Protein AF-A0A2M7X9W6-F1 (afdb_monomer)

InterPro domains:
  IPR000305 GIY-YIG endonuclease [PF01541] (2-58)
  IPR000305 GIY-YIG endonuclease [PS50164] (1-68)
  IPR035901 GIY-YIG endonuclease superfamily [G3DSA:3.40.1440.10] (1-74)
  IPR035901 GIY-YIG endonuclease superfamily [SSF82771] (2-54)

Secondary structure (DSSP, 8-state):
-------S-HHHHHHHHHTT-STTTGGGPSP--------SSHHHHHHHHHHHHSHHHHHHHHHHT--EE-GGGGSSS-PPTTPEE-

Organism: NCBI:txid1975056

pLDDT: mean 85.93, std 14.06, range [50.69, 98.12]

Radius of gyration: 14.18 Å; Cα contacts (8 Å, |Δi|>4): 67; chain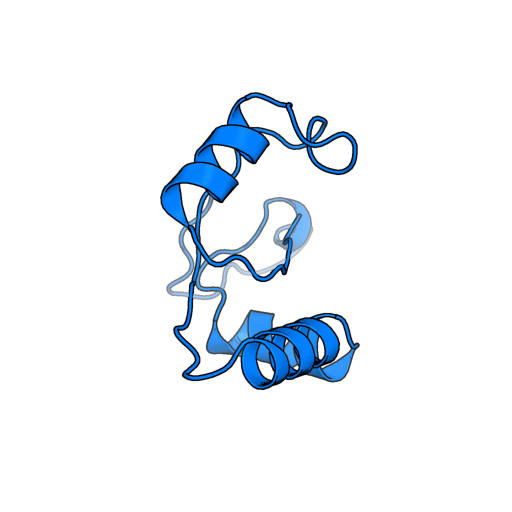s: 1; bounding box: 36×32×28 Å

Structure (mmCIF, N/CA/C/O backbone):
data_AF-A0A2M7X9W6-F1
#
_entry.id   AF-A0A2M7X9W6-F1
#
loop_
_atom_site.group_PDB
_atom_site.id
_atom_site.type_symbol
_atom_site.label_atom_id
_atom_site.label_alt_id
_atom_site.label_comp_id
_atom_site.label_asym_id
_atom_site.label_entity_id
_atom_site.label_seq_id
_atom_site.pdbx_PDB_ins_code
_atom_site.Cartn_x
_atom_site.Cartn_y
_atom_site.Cartn_z
_atom_site.occupancy
_atom_site.B_iso_or_equiv
_atom_site.auth_seq_id
_atom_site.auth_comp_id
_atom_site.auth_asym_id
_atom_site.auth_atom_id
_atom_site.pdbx_PDB_model_num
ATOM 1 N N . MET A 1 1 ? 7.955 -1.126 -10.829 1.00 83.25 1 MET A N 1
ATOM 2 C CA . MET A 1 1 ? 8.093 -0.521 -9.483 1.00 83.25 1 MET A CA 1
ATOM 3 C C . MET A 1 1 ? 7.138 -1.255 -8.556 1.00 83.25 1 MET A C 1
ATOM 5 O O . MET A 1 1 ? 6.100 -1.673 -9.049 1.00 83.25 1 MET A O 1
ATOM 9 N N . PHE A 1 2 ? 7.465 -1.428 -7.273 1.00 90.06 2 PHE A N 1
ATOM 10 C CA . PHE A 1 2 ? 6.496 -1.915 -6.282 1.00 90.06 2 PHE A CA 1
ATOM 11 C C . PHE A 1 2 ? 5.865 -0.728 -5.549 1.00 90.06 2 PHE A C 1
ATOM 13 O O . PHE A 1 2 ? 6.565 0.228 -5.217 1.00 90.06 2 PHE A O 1
ATOM 20 N N . TYR A 1 3 ? 4.551 -0.785 -5.341 1.00 91.69 3 TYR A N 1
ATOM 21 C CA . TYR A 1 3 ? 3.765 0.218 -4.625 1.00 91.69 3 TYR A CA 1
ATOM 22 C C . TYR A 1 3 ? 3.085 -0.453 -3.429 1.00 91.69 3 TYR A C 1
ATOM 24 O O . TYR A 1 3 ? 2.528 -1.539 -3.575 1.00 91.69 3 TYR A O 1
ATOM 32 N N . PHE A 1 4 ? 3.133 0.202 -2.270 1.00 94.38 4 PHE A N 1
ATOM 33 C CA . PHE A 1 4 ? 2.485 -0.246 -1.038 1.00 94.38 4 PHE A CA 1
ATOM 34 C C . PHE A 1 4 ? 1.475 0.814 -0.607 1.00 94.38 4 PHE A C 1
ATOM 36 O O . PHE A 1 4 ? 1.809 2.002 -0.570 1.00 94.38 4 PHE A O 1
ATOM 43 N N . GLY A 1 5 ? 0.254 0.381 -0.305 1.00 94.75 5 GLY A N 1
ATOM 44 C CA . GLY A 1 5 ? -0.846 1.252 0.083 1.00 94.75 5 GLY A CA 1
ATOM 45 C C . GLY A 1 5 ? -1.973 0.476 0.757 1.00 94.75 5 GLY A C 1
ATOM 46 O O . GLY A 1 5 ? -2.145 -0.712 0.493 1.00 94.75 5 GLY A O 1
ATOM 47 N N . SER A 1 6 ? -2.752 1.168 1.578 1.00 96.19 6 SER A N 1
ATOM 48 C CA . SER A 1 6 ? -3.974 0.671 2.211 1.00 96.19 6 SER A CA 1
ATOM 49 C C . SER A 1 6 ? -5.231 1.197 1.502 1.00 96.19 6 SER A C 1
ATOM 51 O O . SER A 1 6 ? -5.203 2.191 0.765 1.00 96.19 6 SER A O 1
ATOM 53 N N . THR A 1 7 ? -6.341 0.471 1.653 1.00 96.31 7 THR A N 1
ATOM 54 C CA . THR A 1 7 ? -7.671 0.846 1.151 1.00 96.31 7 THR A CA 1
ATOM 55 C C . THR A 1 7 ? -8.742 -0.017 1.818 1.00 96.31 7 THR A C 1
ATOM 57 O O . THR A 1 7 ? -8.482 -1.170 2.148 1.00 96.31 7 THR A O 1
ATOM 60 N N . ASN A 1 8 ? -9.959 0.511 1.950 1.00 96.06 8 ASN A N 1
ATOM 61 C CA . ASN A 1 8 ? -11.145 -0.260 2.326 1.00 96.06 8 ASN A CA 1
ATOM 62 C C . ASN A 1 8 ? -11.792 -0.994 1.131 1.00 96.06 8 ASN A C 1
ATOM 64 O O . ASN A 1 8 ? -12.646 -1.852 1.331 1.00 96.06 8 ASN A O 1
ATOM 68 N N . ASN A 1 9 ? -11.399 -0.683 -0.112 1.00 96.00 9 ASN A N 1
ATOM 69 C CA . ASN A 1 9 ? -11.934 -1.315 -1.317 1.00 96.00 9 ASN A CA 1
ATOM 70 C C . ASN A 1 9 ? -10.826 -1.616 -2.339 1.00 96.00 9 ASN A C 1
ATOM 72 O O . ASN A 1 9 ? -10.489 -0.809 -3.211 1.00 96.00 9 ASN A O 1
ATOM 76 N N . LEU A 1 10 ? -10.288 -2.835 -2.253 1.00 95.06 10 LEU A N 1
ATOM 77 C CA . LEU A 1 10 ? -9.186 -3.313 -3.091 1.00 95.06 10 LEU A CA 1
ATOM 78 C C . LEU A 1 10 ? -9.509 -3.279 -4.594 1.00 95.06 10 LEU A C 1
ATOM 80 O O . LEU A 1 10 ? -8.675 -2.855 -5.397 1.00 95.06 10 LEU A O 1
ATOM 84 N N . LYS A 1 11 ? -10.726 -3.691 -4.978 1.00 95.00 11 LYS A N 1
ATOM 85 C CA . LYS A 1 11 ? -11.157 -3.736 -6.385 1.00 95.00 11 LYS A CA 1
ATOM 86 C C . LYS A 1 11 ? -11.221 -2.331 -6.980 1.00 95.00 11 LYS A C 1
ATOM 88 O O . LYS A 1 11 ? -10.657 -2.083 -8.046 1.00 95.00 11 LYS 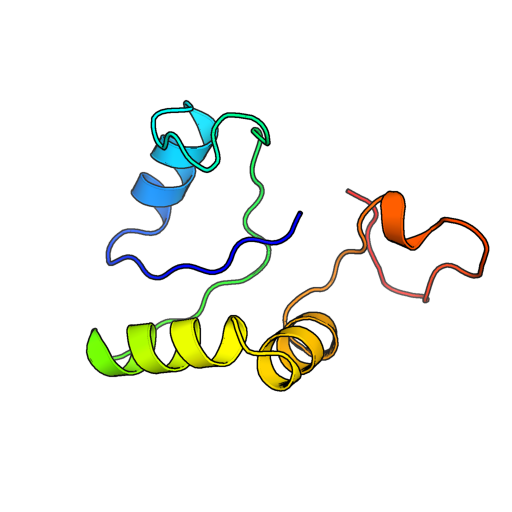A O 1
ATOM 93 N N . GLN A 1 12 ? -11.856 -1.403 -6.266 1.00 95.44 12 GLN A N 1
ATOM 94 C CA . GLN A 1 12 ? -11.972 -0.014 -6.701 1.00 95.44 12 GLN A CA 1
ATOM 95 C C . GLN A 1 12 ? -10.599 0.659 -6.784 1.00 95.44 12 GLN A C 1
ATOM 97 O O . GLN A 1 12 ? -10.303 1.331 -7.769 1.00 95.44 12 GLN A O 1
ATOM 102 N N . ARG A 1 13 ? -9.726 0.437 -5.795 1.00 94.44 13 ARG A N 1
ATOM 103 C CA . ARG A 1 13 ? -8.359 0.972 -5.784 1.00 94.44 13 ARG A CA 1
ATOM 104 C C . ARG A 1 13 ? -7.576 0.533 -7.019 1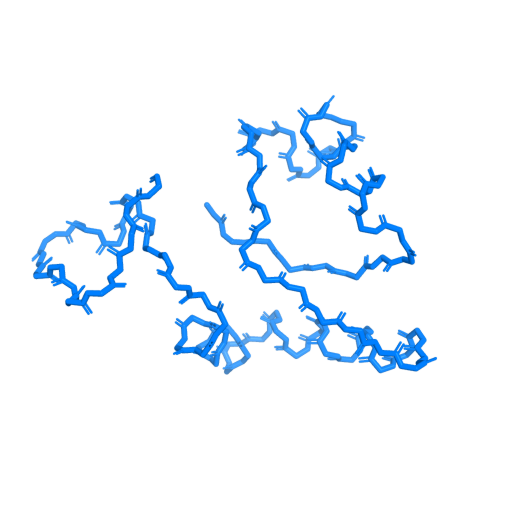.00 94.44 13 ARG A C 1
ATOM 106 O O . ARG A 1 13 ? -7.029 1.385 -7.719 1.00 94.44 13 ARG A O 1
ATOM 113 N N . LEU A 1 14 ? -7.566 -0.766 -7.323 1.00 94.19 14 LEU A N 1
ATOM 114 C CA . LEU A 1 14 ? -6.872 -1.301 -8.498 1.00 94.19 14 LEU A CA 1
ATOM 115 C C . LEU A 1 14 ? -7.440 -0.726 -9.805 1.00 94.19 14 LEU A C 1
ATOM 117 O O . LEU A 1 14 ? -6.674 -0.319 -10.679 1.00 94.19 14 LEU A O 1
ATOM 121 N N . PHE A 1 15 ? -8.768 -0.620 -9.910 1.00 94.25 15 PHE A N 1
ATOM 122 C CA . PHE A 1 15 ? -9.427 0.017 -11.049 1.00 94.25 15 PHE A CA 1
ATOM 123 C C . PHE A 1 15 ? -8.969 1.472 -11.229 1.00 94.25 15 PHE A C 1
ATOM 125 O O . PHE A 1 15 ? -8.566 1.856 -12.326 1.00 94.25 15 PHE A O 1
ATOM 132 N N . LEU A 1 16 ? -8.965 2.281 -10.166 1.00 91.81 16 LEU A N 1
ATOM 133 C CA . LEU A 1 16 ? -8.546 3.687 -10.229 1.00 91.81 16 LEU A CA 1
ATOM 134 C C . LEU A 1 16 ? -7.077 3.847 -10.648 1.00 91.81 16 LEU A C 1
ATOM 136 O O . LEU A 1 16 ? -6.770 4.723 -11.461 1.00 91.81 16 LEU A O 1
ATOM 140 N N . HIS A 1 17 ? -6.180 3.003 -10.127 1.00 90.75 17 HIS A N 1
ATOM 141 C CA . HIS A 1 17 ? -4.766 3.008 -10.510 1.00 90.75 17 HIS A CA 1
ATOM 142 C C . HIS A 1 17 ? -4.576 2.671 -11.993 1.00 90.75 17 HIS A C 1
ATOM 144 O O . HIS A 1 17 ? -3.849 3.377 -12.691 1.00 90.75 17 HIS A O 1
ATOM 150 N N . ASN A 1 18 ? -5.266 1.641 -12.489 1.00 91.94 18 ASN A N 1
ATOM 151 C CA . ASN A 1 18 ? -5.140 1.207 -13.882 1.00 91.94 18 ASN A CA 1
ATOM 152 C C . ASN A 1 18 ? -5.776 2.178 -14.878 1.00 91.94 18 ASN A C 1
ATOM 154 O O . ASN A 1 18 ? -5.261 2.338 -15.980 1.00 91.94 18 ASN A O 1
ATOM 158 N N . ASN A 1 19 ? -6.812 2.908 -14.460 1.00 91.12 19 ASN A N 1
ATOM 159 C CA . ASN A 1 19 ? -7.426 3.978 -15.250 1.00 91.12 19 ASN A CA 1
ATOM 160 C C . ASN A 1 19 ? -6.671 5.319 -15.162 1.00 91.12 19 ASN A C 1
ATOM 162 O O . ASN A 1 19 ? -7.188 6.346 -15.594 1.00 91.12 19 ASN A O 1
ATOM 166 N N . GLY A 1 20 ? -5.480 5.357 -14.550 1.00 86.44 20 GLY A N 1
ATOM 167 C CA . GLY A 1 20 ? -4.664 6.573 -14.471 1.00 86.44 20 GLY A CA 1
ATOM 168 C C . GLY A 1 20 ? -5.262 7.690 -13.606 1.00 86.44 20 GLY A C 1
ATOM 169 O O . GLY A 1 20 ? -4.756 8.812 -13.621 1.00 86.44 20 GLY A O 1
ATOM 170 N N . LYS A 1 21 ? -6.298 7.396 -12.808 1.00 85.62 21 LYS A N 1
ATOM 171 C CA . LYS A 1 21 ? -6.993 8.379 -11.957 1.00 85.62 21 LYS A CA 1
ATOM 172 C C . LYS A 1 21 ? -6.190 8.776 -10.713 1.00 85.62 21 LYS A C 1
ATOM 174 O O . LYS A 1 21 ? -6.588 9.672 -9.976 1.00 85.62 21 LYS A O 1
ATOM 179 N N . VAL A 1 22 ? -5.038 8.144 -10.485 1.00 83.62 22 VAL A N 1
ATOM 180 C CA . VAL A 1 22 ? -4.125 8.448 -9.377 1.00 83.62 22 VAL A CA 1
ATOM 181 C C . VAL A 1 22 ? -2.841 9.077 -9.923 1.00 83.62 22 VAL A C 1
ATOM 183 O O . VAL A 1 22 ? -1.986 8.386 -10.483 1.00 83.62 22 VAL A O 1
ATOM 186 N N . LYS A 1 23 ? -2.684 10.394 -9.716 1.00 80.75 23 LYS A N 1
ATOM 187 C CA . LYS A 1 23 ? -1.593 11.216 -10.283 1.00 80.75 23 LYS A CA 1
ATOM 188 C C . LYS A 1 23 ? -0.194 10.620 -10.079 1.00 80.75 23 LYS A C 1
ATOM 190 O O . LYS A 1 23 ? 0.592 10.622 -11.017 1.00 80.75 23 LYS A O 1
ATOM 195 N N . SER A 1 24 ? 0.097 10.084 -8.894 1.00 77.25 24 SER A N 1
ATOM 196 C CA . SER A 1 24 ? 1.420 9.550 -8.526 1.00 77.25 24 SER A CA 1
ATOM 197 C C . SER A 1 24 ? 1.761 8.191 -9.143 1.00 77.25 24 SER A C 1
ATOM 199 O O . SER A 1 24 ? 2.910 7.768 -9.096 1.00 77.25 24 SER A O 1
ATOM 201 N N . THR A 1 25 ? 0.781 7.485 -9.708 1.00 79.44 25 THR A N 1
ATOM 202 C CA . THR A 1 25 ? 0.959 6.107 -10.207 1.00 79.44 25 THR A CA 1
ATOM 203 C C . THR A 1 25 ? 0.561 5.939 -11.672 1.00 79.44 25 THR A C 1
ATOM 205 O O . THR A 1 25 ? 0.826 4.888 -12.258 1.00 79.44 25 THR A O 1
ATOM 208 N N . LYS A 1 26 ? -0.028 6.975 -12.289 1.00 79.62 26 LYS A N 1
ATOM 209 C CA . LYS A 1 26 ? -0.526 6.941 -13.673 1.00 79.62 26 LYS A CA 1
ATOM 210 C C . LYS A 1 26 ? 0.557 6.602 -14.704 1.00 79.62 26 LYS A C 1
ATOM 212 O O . LYS A 1 26 ? 0.275 5.886 -15.653 1.00 79.62 26 LYS A O 1
ATOM 217 N N . SER A 1 27 ? 1.795 7.058 -14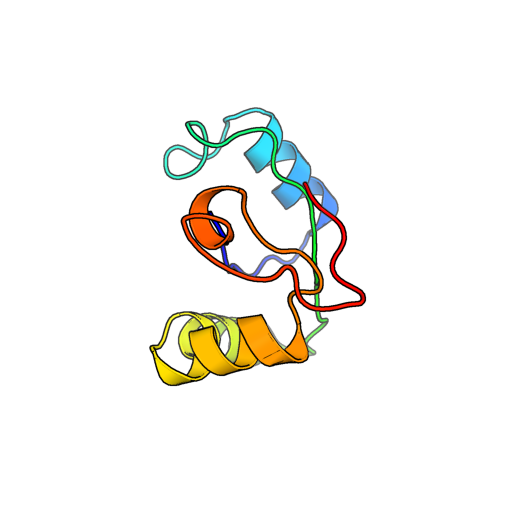.494 1.00 82.44 27 SER A N 1
ATOM 218 C CA . SER A 1 27 ? 2.940 6.844 -15.399 1.00 82.44 27 SER A CA 1
ATOM 219 C C . SER A 1 27 ? 3.443 5.399 -15.439 1.00 82.44 27 SER A C 1
ATOM 221 O O . SER A 1 27 ? 4.289 5.068 -16.263 1.00 82.44 27 SER A O 1
ATOM 223 N N . HIS A 1 28 ? 2.965 4.546 -14.532 1.00 81.06 28 HIS A N 1
ATOM 224 C CA . HIS A 1 28 ? 3.425 3.168 -14.380 1.00 81.06 28 HIS A CA 1
ATOM 225 C C . HIS A 1 28 ? 2.292 2.143 -14.543 1.00 81.06 28 HIS A C 1
ATOM 227 O O . HIS A 1 28 ? 2.476 0.978 -14.198 1.00 81.06 28 HIS A O 1
ATOM 233 N N . SER A 1 29 ? 1.133 2.572 -15.058 1.00 81.62 29 SER A N 1
ATOM 234 C CA . SER A 1 29 ? 0.041 1.678 -15.464 1.00 81.62 29 SER A CA 1
ATOM 235 C C . SER A 1 29 ? 0.473 0.816 -16.670 1.00 81.62 29 SER A C 1
ATOM 237 O O . SER A 1 29 ? 1.217 1.321 -17.515 1.00 81.62 29 SER A O 1
ATOM 239 N N . PRO A 1 30 ? 0.035 -0.455 -16.794 1.00 88.88 30 PRO A N 1
ATOM 240 C CA . PRO A 1 30 ? -0.897 -1.173 -15.920 1.00 88.88 30 PRO A CA 1
ATOM 241 C C . PRO A 1 30 ? -0.250 -1.755 -14.653 1.00 88.88 30 PRO A C 1
ATOM 243 O O . PRO A 1 30 ? 0.810 -2.380 -14.685 1.00 88.88 30 PRO A O 1
ATOM 246 N N . TRP A 1 31 ? -0.955 -1.617 -13.532 1.00 91.19 31 TRP A N 1
ATOM 247 C CA . TRP A 1 31 ? -0.646 -2.224 -12.241 1.00 91.19 31 TRP A CA 1
ATOM 248 C C . TRP A 1 31 ? -1.260 -3.620 -12.112 1.00 91.19 31 TRP A C 1
ATOM 250 O O . TRP A 1 31 ? -2.423 -3.856 -12.453 1.00 91.19 31 TRP A O 1
ATOM 260 N N . LYS A 1 32 ? -0.476 -4.542 -11.548 1.00 91.19 32 LYS A N 1
ATOM 261 C CA . LYS A 1 32 ? -0.899 -5.900 -11.188 1.00 91.19 32 LYS A CA 1
ATOM 262 C C . LYS A 1 32 ? -0.853 -6.057 -9.672 1.00 91.19 32 LYS A C 1
ATOM 264 O O . LYS A 1 32 ? 0.136 -5.679 -9.043 1.00 91.19 32 LYS A O 1
ATOM 269 N N . LEU A 1 33 ? -1.910 -6.622 -9.094 1.00 92.94 33 LEU A N 1
ATOM 270 C CA . LEU A 1 33 ? -1.945 -6.956 -7.673 1.00 92.94 33 LEU A CA 1
ATOM 271 C C . LEU A 1 33 ? -1.078 -8.197 -7.420 1.00 92.94 33 LEU A C 1
ATOM 273 O O . LEU A 1 33 ? -1.335 -9.248 -7.998 1.00 92.94 33 LEU A O 1
ATOM 277 N N . ILE A 1 34 ? -0.058 -8.064 -6.569 1.00 93.50 34 ILE A N 1
ATOM 278 C CA . ILE A 1 34 ? 0.864 -9.161 -6.223 1.00 93.50 34 ILE A CA 1
ATOM 279 C C . ILE A 1 34 ? 0.507 -9.796 -4.878 1.00 93.50 34 ILE A C 1
ATOM 281 O O . ILE A 1 34 ? 0.595 -11.011 -4.727 1.00 93.50 34 ILE A O 1
ATOM 285 N N . TRP A 1 35 ? 0.108 -8.978 -3.904 1.00 95.31 35 TRP A N 1
ATOM 286 C CA . TRP A 1 35 ? -0.250 -9.413 -2.559 1.00 95.31 35 TRP A CA 1
ATOM 287 C C . TRP A 1 35 ? -1.238 -8.425 -1.934 1.00 95.31 35 TRP A C 1
ATOM 289 O O . TRP A 1 35 ? -1.179 -7.229 -2.229 1.00 95.31 35 TRP A O 1
ATOM 299 N N . TYR A 1 36 ? -2.119 -8.919 -1.066 1.00 96.44 36 TYR A N 1
ATOM 300 C CA . TYR A 1 36 ? -2.940 -8.106 -0.172 1.00 96.44 36 TYR A CA 1
ATOM 301 C C . TYR A 1 36 ? -3.115 -8.822 1.172 1.00 96.44 36 TYR A C 1
ATOM 303 O O . TYR A 1 36 ? -3.024 -10.048 1.242 1.00 96.44 36 TYR A O 1
ATOM 311 N N . GLY A 1 37 ? -3.383 -8.047 2.221 1.00 95.31 37 GLY A N 1
ATOM 312 C CA . GLY A 1 37 ? -3.733 -8.538 3.550 1.00 95.31 37 GLY A CA 1
ATOM 313 C C . GLY A 1 37 ? -4.951 -7.791 4.080 1.00 95.31 37 GLY A C 1
ATOM 314 O O . GLY A 1 37 ? -5.183 -6.642 3.701 1.00 95.31 37 GLY A O 1
ATOM 315 N N . GLY A 1 38 ? -5.740 -8.466 4.913 1.00 97.00 38 GLY A N 1
ATOM 316 C CA . GLY A 1 38 ? -6.851 -7.865 5.646 1.00 97.00 38 GLY A CA 1
ATOM 317 C C . GLY A 1 38 ? -6.420 -7.500 7.063 1.00 97.00 38 GLY A C 1
ATOM 318 O O . GLY A 1 38 ? -5.662 -8.245 7.679 1.00 97.00 38 GLY A O 1
ATOM 319 N N . PHE A 1 39 ? -6.918 -6.371 7.557 1.00 97.31 39 PHE A N 1
ATOM 320 C CA . PHE A 1 39 ? -6.718 -5.895 8.924 1.00 97.31 39 PHE A CA 1
ATOM 321 C C . PHE A 1 39 ? -8.078 -5.600 9.544 1.00 97.31 39 PHE A C 1
ATOM 323 O O . PHE A 1 39 ? -9.006 -5.214 8.829 1.00 97.31 39 PHE A O 1
ATOM 330 N N . SER A 1 40 ? -8.191 -5.783 10.857 1.00 97.69 40 SER A N 1
ATOM 331 C CA . SER A 1 40 ? -9.432 -5.526 11.590 1.00 97.69 40 SER A CA 1
ATOM 332 C C . SER A 1 40 ? -9.701 -4.031 11.728 1.00 97.69 40 SER A C 1
ATOM 334 O O . SER A 1 40 ? -10.855 -3.608 11.735 1.00 97.69 40 SER A O 1
ATOM 336 N N . THR A 1 41 ? -8.642 -3.222 11.807 1.00 97.81 41 THR A N 1
ATOM 337 C CA . THR A 1 41 ? -8.738 -1.767 11.934 1.00 97.81 41 THR A CA 1
ATOM 338 C C . THR A 1 41 ? -7.944 -1.036 10.855 1.00 97.81 41 THR A C 1
ATOM 340 O O . THR A 1 41 ? -6.979 -1.542 10.277 1.00 97.81 41 THR A O 1
ATOM 343 N N . GLU A 1 42 ? -8.342 0.209 10.595 1.00 97.12 42 GLU A N 1
ATOM 344 C CA . GLU A 1 42 ? -7.635 1.078 9.655 1.00 97.12 42 GLU A CA 1
ATOM 345 C C . GLU A 1 42 ? -6.230 1.453 10.158 1.00 97.12 42 GLU A C 1
ATOM 347 O O . GLU A 1 42 ? -5.302 1.567 9.356 1.00 97.12 42 GLU A O 1
ATOM 352 N N . ASN A 1 43 ? -6.055 1.596 11.477 1.00 98.00 43 ASN A N 1
ATOM 353 C CA . ASN A 1 43 ? -4.760 1.913 12.081 1.00 98.00 43 ASN A CA 1
ATOM 354 C C . ASN A 1 43 ? -3.750 0.784 11.869 1.00 98.00 43 ASN A C 1
ATOM 356 O O . ASN A 1 43 ? -2.664 1.052 11.371 1.00 98.00 43 ASN A O 1
ATOM 360 N N . GLU A 1 44 ? -4.126 -0.473 12.117 1.00 97.94 44 GLU A N 1
ATOM 361 C CA . GLU A 1 44 ? -3.240 -1.618 11.856 1.00 97.94 44 GLU A CA 1
ATOM 362 C C . GLU A 1 44 ? -2.813 -1.683 10.380 1.00 97.94 44 GLU A C 1
ATOM 364 O O . GLU A 1 44 ? -1.644 -1.926 10.068 1.00 97.94 44 GLU A O 1
ATOM 369 N N . ALA A 1 45 ? -3.745 -1.412 9.456 1.00 98.00 45 ALA A N 1
ATOM 370 C CA . ALA A 1 45 ? -3.443 -1.369 8.028 1.00 98.00 45 ALA A CA 1
ATOM 371 C C . ALA A 1 45 ? -2.443 -0.255 7.680 1.00 98.00 45 ALA A C 1
ATOM 373 O O . ALA A 1 45 ? -1.536 -0.466 6.866 1.00 98.00 45 ALA A O 1
ATOM 374 N N . ARG A 1 46 ? -2.595 0.930 8.287 1.00 97.38 46 ARG A N 1
ATOM 375 C CA . ARG A 1 46 ? -1.681 2.062 8.091 1.00 97.38 46 ARG A CA 1
ATOM 376 C C . ARG A 1 46 ? -0.317 1.809 8.710 1.00 97.38 46 ARG A C 1
ATOM 378 O O . ARG A 1 46 ? 0.681 2.060 8.041 1.00 97.38 46 ARG A O 1
ATOM 385 N N . ASP A 1 47 ? -0.254 1.273 9.922 1.00 98.12 47 ASP A N 1
ATOM 386 C CA . ASP A 1 47 ? 1.004 0.947 10.598 1.00 98.12 47 ASP A CA 1
ATOM 387 C C . ASP A 1 47 ? 1.808 -0.068 9.784 1.00 98.12 47 ASP A C 1
ATOM 389 O O . ASP A 1 47 ? 3.008 0.112 9.548 1.00 98.12 47 ASP A O 1
ATOM 393 N N . PHE A 1 48 ? 1.133 -1.086 9.242 1.00 97.88 48 PHE A N 1
ATOM 394 C CA . PHE A 1 48 ? 1.768 -2.040 8.344 1.00 97.88 48 PHE A CA 1
ATOM 395 C C . PHE A 1 48 ? 2.221 -1.393 7.026 1.00 97.88 48 PHE A C 1
ATOM 397 O O . PHE A 1 48 ? 3.346 -1.629 6.583 1.00 97.88 48 PHE A O 1
ATOM 404 N N . GLU A 1 49 ? 1.406 -0.532 6.404 1.00 97.06 49 GLU A N 1
ATOM 405 C CA . GLU A 1 49 ? 1.807 0.237 5.216 1.00 97.06 49 GLU A CA 1
ATOM 406 C C . GLU A 1 49 ? 3.053 1.099 5.485 1.00 97.06 49 GLU A C 1
ATOM 408 O O . GLU A 1 49 ? 3.984 1.115 4.671 1.00 97.06 49 GLU A O 1
ATOM 413 N N . HIS A 1 50 ? 3.083 1.809 6.614 1.00 97.69 50 HIS A N 1
ATOM 414 C CA . HIS A 1 50 ? 4.216 2.628 7.034 1.00 97.69 50 HIS A CA 1
ATOM 415 C C . HIS A 1 50 ? 5.465 1.775 7.225 1.00 97.69 50 HIS A C 1
ATOM 417 O O . HIS A 1 50 ? 6.514 2.107 6.663 1.00 97.69 50 HIS A O 1
ATOM 423 N N . TYR A 1 51 ? 5.343 0.638 7.914 1.00 97.81 51 TYR A N 1
ATOM 424 C CA . TYR A 1 51 ? 6.426 -0.327 8.054 1.00 97.81 51 TYR A CA 1
ATOM 425 C C . TYR A 1 51 ? 6.958 -0.778 6.690 1.00 97.81 51 TYR A C 1
ATOM 427 O O . TYR A 1 51 ? 8.158 -0.659 6.444 1.00 97.81 51 TYR A O 1
ATOM 435 N N . LEU A 1 52 ? 6.095 -1.201 5.760 1.00 96.88 52 LEU A N 1
ATOM 436 C CA . LEU A 1 52 ? 6.506 -1.656 4.425 1.00 96.88 52 LEU A CA 1
ATOM 437 C C . LEU A 1 52 ? 7.236 -0.586 3.597 1.00 96.88 52 LEU A C 1
ATOM 439 O O . LEU A 1 52 ? 7.981 -0.927 2.678 1.00 96.88 52 LEU A O 1
ATOM 443 N N . LYS A 1 53 ? 7.058 0.703 3.906 1.00 94.56 53 LYS A N 1
ATOM 444 C CA . LYS A 1 53 ? 7.769 1.807 3.237 1.00 94.56 53 LYS A CA 1
ATOM 445 C C . LYS A 1 53 ? 9.175 2.062 3.798 1.00 94.56 53 LYS A C 1
ATOM 447 O O . LYS A 1 53 ? 9.978 2.694 3.100 1.00 94.56 53 LYS A O 1
ATOM 452 N N . THR A 1 54 ? 9.496 1.548 4.988 1.00 97.31 54 THR A N 1
ATOM 453 C CA . THR A 1 54 ? 10.844 1.605 5.586 1.00 97.31 54 THR A CA 1
ATOM 454 C C . THR A 1 54 ? 11.848 0.719 4.834 1.00 97.31 54 THR A C 1
ATOM 456 O O . THR A 1 54 ? 11.475 -0.101 3.994 1.00 97.31 54 THR A O 1
ATOM 459 N N . GLY A 1 55 ? 13.146 0.864 5.122 1.00 95.75 55 GLY A N 1
ATOM 460 C CA . GLY A 1 55 ? 14.186 0.016 4.525 1.00 95.75 55 GLY A CA 1
ATOM 461 C C . GLY A 1 55 ? 14.037 -1.464 4.895 1.00 95.75 55 GLY A C 1
ATOM 462 O O . GLY A 1 55 ? 14.025 -2.325 4.015 1.00 95.75 55 GLY A O 1
ATOM 463 N N . SER A 1 56 ? 13.858 -1.763 6.186 1.00 96.12 56 SER A N 1
ATOM 464 C CA . SER A 1 56 ? 13.665 -3.135 6.672 1.00 96.12 56 SER A CA 1
ATOM 465 C C . SER A 1 56 ? 12.342 -3.734 6.188 1.00 96.12 56 SER A C 1
ATOM 467 O O . SER A 1 56 ? 12.323 -4.886 5.752 1.00 96.12 56 SER A O 1
ATOM 469 N N . GLY A 1 57 ? 11.263 -2.947 6.164 1.00 96.69 57 GLY A N 1
ATOM 470 C CA . GLY A 1 57 ? 9.969 -3.389 5.644 1.00 96.69 57 GLY A CA 1
ATOM 471 C C . GLY A 1 57 ? 9.981 -3.695 4.146 1.00 96.69 57 GLY A C 1
ATOM 472 O O . GLY A 1 57 ? 9.406 -4.700 3.728 1.00 96.69 57 GLY A O 1
ATOM 473 N N . LYS A 1 58 ? 10.707 -2.918 3.329 1.00 94.06 58 LYS A N 1
ATOM 474 C CA . LYS A 1 58 ? 10.921 -3.243 1.905 1.00 94.06 58 LYS A CA 1
ATOM 475 C C . LYS A 1 58 ? 11.649 -4.577 1.732 1.00 94.06 58 LYS A C 1
ATOM 477 O O . LYS A 1 58 ? 11.206 -5.409 0.941 1.00 94.06 58 LYS A O 1
ATOM 482 N N . SER A 1 59 ? 12.723 -4.805 2.491 1.00 93.56 59 SER A N 1
ATOM 483 C CA . SER A 1 59 ? 13.467 -6.074 2.472 1.00 93.56 59 SER A CA 1
ATOM 484 C C . SER A 1 59 ? 12.589 -7.259 2.876 1.00 93.56 59 SER A C 1
ATOM 486 O O . SER A 1 59 ? 12.615 -8.305 2.224 1.00 93.56 59 SER A O 1
ATOM 488 N N . PHE A 1 60 ? 11.762 -7.089 3.912 1.00 95.62 60 PHE A N 1
ATOM 489 C CA . PHE A 1 60 ? 10.764 -8.077 4.315 1.00 95.62 60 PHE A CA 1
ATOM 490 C C . PHE A 1 60 ? 9.767 -8.368 3.185 1.00 95.62 60 PHE A C 1
ATOM 492 O O . PHE A 1 60 ? 9.601 -9.530 2.804 1.00 95.62 60 PHE A O 1
ATOM 499 N N . ALA A 1 61 ? 9.154 -7.333 2.601 1.00 94.62 61 ALA A N 1
ATOM 500 C CA . ALA A 1 61 ? 8.176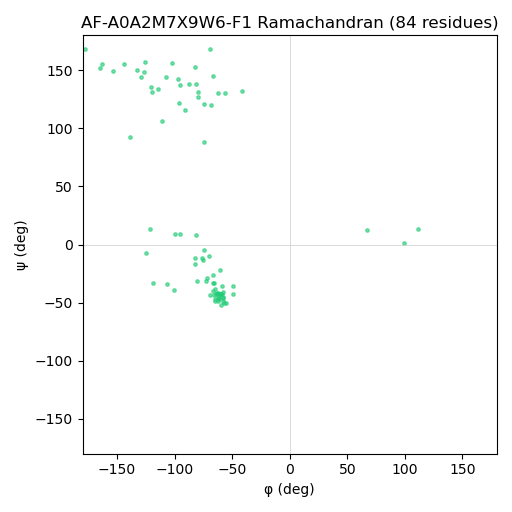 -7.489 1.527 1.00 94.62 61 ALA A CA 1
ATOM 501 C C . ALA A 1 61 ? 8.761 -8.233 0.325 1.00 94.62 61 ALA A C 1
ATOM 503 O O . ALA A 1 61 ? 8.135 -9.160 -0.185 1.00 94.62 61 ALA A O 1
ATOM 504 N N . TYR A 1 62 ? 9.973 -7.873 -0.101 1.00 91.31 62 TYR A N 1
ATOM 505 C CA . TYR A 1 62 ? 10.623 -8.497 -1.255 1.00 91.31 62 TYR A CA 1
ATOM 506 C C . TYR A 1 62 ? 10.962 -9.966 -1.006 1.00 91.31 62 TYR A C 1
ATOM 508 O O . TYR A 1 62 ? 10.884 -10.775 -1.923 1.00 91.31 62 TYR A O 1
ATOM 516 N N . LYS A 1 63 ? 11.300 -10.324 0.237 1.00 90.62 63 LYS A N 1
ATOM 517 C CA . LYS A 1 63 ? 11.628 -11.703 0.605 1.00 90.62 63 LYS A CA 1
ATOM 518 C C . LYS A 1 63 ? 10.394 -12.578 0.842 1.00 90.62 63 LYS A C 1
ATOM 520 O O . LYS A 1 63 ? 10.480 -13.790 0.661 1.00 90.62 6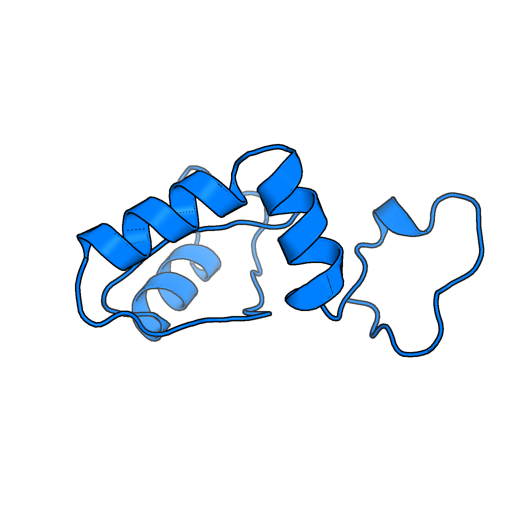3 LYS A O 1
ATOM 525 N N . ARG A 1 64 ? 9.285 -12.007 1.325 1.00 93.94 64 ARG A N 1
ATOM 526 C CA . ARG A 1 64 ? 8.153 -12.782 1.875 1.00 93.94 64 ARG A CA 1
ATOM 527 C C . ARG A 1 64 ? 6.829 -12.596 1.140 1.00 93.94 64 ARG A C 1
ATOM 529 O O . ARG A 1 64 ? 6.046 -13.538 1.091 1.00 93.94 64 ARG A O 1
ATOM 536 N N . LEU A 1 65 ? 6.567 -11.410 0.596 1.00 93.62 65 LEU A N 1
ATOM 537 C CA . LEU A 1 65 ? 5.267 -11.058 0.008 1.00 93.62 65 LEU A CA 1
ATOM 538 C C . LEU A 1 65 ? 5.321 -11.007 -1.521 1.00 93.62 65 LEU A C 1
ATOM 540 O O . LEU A 1 65 ? 4.359 -11.357 -2.201 1.00 93.62 65 LEU A O 1
ATOM 544 N N . VAL A 1 66 ? 6.455 -10.586 -2.075 1.00 90.19 66 VAL A N 1
ATOM 545 C CA . VAL A 1 66 ? 6.651 -10.449 -3.515 1.00 90.19 66 VAL A CA 1
ATOM 546 C C . VAL A 1 66 ? 7.212 -11.751 -4.088 1.00 90.19 66 VAL A C 1
ATOM 548 O O . VAL A 1 66 ? 8.329 -12.148 -3.781 1.00 90.19 66 VAL A O 1
ATOM 551 N N . ARG A 1 67 ? 6.442 -12.406 -4.964 1.00 83.62 67 ARG A N 1
ATOM 552 C CA . ARG A 1 67 ? 6.845 -13.649 -5.662 1.00 83.62 67 ARG A CA 1
ATOM 553 C C . ARG A 1 67 ? 7.332 -13.425 -7.100 1.00 83.62 67 ARG A C 1
ATOM 555 O O . ARG A 1 67 ? 7.492 -14.371 -7.868 1.00 83.62 67 ARG A O 1
ATOM 562 N N . VAL A 1 68 ? 7.520 -12.166 -7.484 1.00 82.56 68 VAL A N 1
ATOM 563 C CA . VAL A 1 68 ? 7.850 -11.736 -8.849 1.00 82.56 68 VAL A CA 1
ATOM 564 C C . VAL A 1 68 ? 9.062 -10.810 -8.820 1.00 82.56 68 VAL A C 1
ATOM 566 O O . VAL A 1 68 ? 9.200 -10.006 -7.905 1.00 82.56 68 VAL A O 1
ATOM 569 N N . ALA A 1 69 ? 9.930 -10.890 -9.823 1.00 77.44 69 ALA A N 1
ATOM 570 C CA . ALA A 1 69 ? 11.056 -9.970 -9.973 1.00 77.44 69 ALA A CA 1
ATOM 571 C C . ALA A 1 69 ? 10.788 -9.016 -11.134 1.00 77.44 69 ALA A C 1
ATOM 573 O O . ALA A 1 69 ? 10.192 -9.390 -12.149 1.00 77.44 69 ALA A O 1
ATOM 574 N N . LEU A 1 70 ? 11.223 -7.768 -10.984 1.00 77.75 70 LEU A N 1
ATOM 575 C CA . LEU A 1 70 ? 11.087 -6.752 -12.018 1.00 77.75 70 LEU A CA 1
ATOM 576 C C . LEU A 1 70 ? 12.214 -6.903 -13.0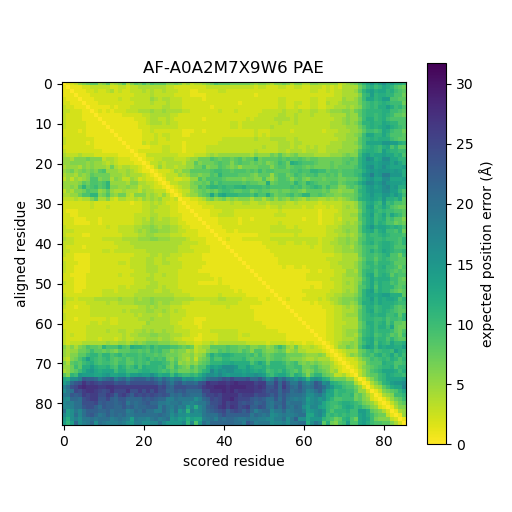40 1.00 77.75 70 LEU A C 1
ATOM 578 O O . LEU A 1 70 ? 13.328 -7.288 -12.706 1.00 77.75 70 LEU A O 1
ATOM 582 N N . LYS A 1 71 ? 11.971 -6.490 -14.290 1.00 73.00 71 LYS A N 1
ATOM 583 C CA . LYS A 1 71 ? 12.986 -6.507 -15.367 1.00 73.00 71 LYS A CA 1
ATOM 584 C C . LYS A 1 71 ? 14.330 -5.877 -14.968 1.00 73.00 71 LYS A C 1
ATOM 586 O O . LYS A 1 71 ? 15.376 -6.359 -15.389 1.00 73.00 71 LYS A O 1
ATOM 591 N N . LYS A 1 72 ? 14.305 -4.821 -14.147 1.00 71.69 72 LYS A N 1
ATOM 592 C CA . LYS A 1 72 ? 15.513 -4.137 -13.653 1.00 71.69 72 LYS A CA 1
ATOM 593 C C . LYS A 1 72 ? 16.365 -5.004 -12.716 1.00 71.69 72 LYS A C 1
ATOM 595 O O .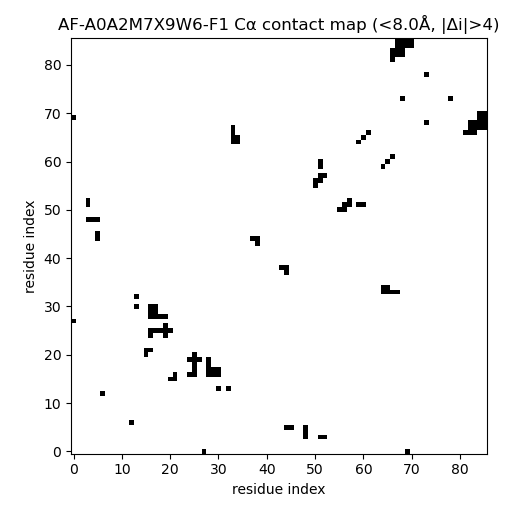 LYS A 1 72 ? 17.569 -4.794 -12.662 1.00 71.69 72 LYS A O 1
ATOM 600 N N . ASP A 1 73 ? 15.752 -5.971 -12.036 1.00 68.94 73 ASP A N 1
ATOM 601 C CA . ASP A 1 73 ? 16.418 -6.856 -11.075 1.00 68.94 73 ASP A CA 1
ATOM 602 C C . ASP A 1 73 ? 17.254 -7.934 -11.797 1.00 68.94 73 ASP A C 1
ATOM 604 O O . ASP A 1 73 ? 18.080 -8.597 -11.184 1.00 68.94 73 ASP A O 1
ATOM 608 N N . PHE A 1 74 ? 17.085 -8.076 -13.119 1.00 67.19 74 PHE A N 1
ATOM 609 C CA . PHE A 1 74 ? 17.820 -9.024 -13.962 1.00 67.19 74 PHE A CA 1
ATOM 610 C C . PHE A 1 74 ? 19.049 -8.422 -14.660 1.00 67.19 74 PHE A C 1
ATOM 612 O O . PHE A 1 74 ? 19.639 -9.067 -15.528 1.00 67.19 74 PHE A O 1
ATOM 619 N N . ARG A 1 75 ? 19.452 -7.188 -14.327 1.00 56.59 75 ARG A N 1
ATOM 620 C CA . ARG A 1 75 ? 20.679 -6.594 -14.876 1.00 56.59 75 ARG A CA 1
ATOM 621 C C . ARG A 1 75 ? 21.905 -7.234 -14.206 1.00 56.59 75 ARG A C 1
ATOM 623 O O . ARG A 1 75 ? 22.389 -6.728 -13.203 1.00 56.59 75 ARG A O 1
ATOM 630 N N . GLY A 1 76 ? 22.383 -8.347 -14.774 1.00 59.59 76 GLY A N 1
ATOM 631 C CA . GLY A 1 76 ? 23.733 -8.877 -14.532 1.00 59.59 76 GLY A CA 1
ATOM 632 C C . GLY A 1 76 ? 23.881 -10.198 -13.760 1.00 59.59 76 GLY A C 1
ATOM 633 O O . GLY A 1 76 ? 24.998 -10.510 -13.366 1.00 59.59 76 GLY A O 1
ATOM 634 N N . GLY A 1 77 ? 22.835 -11.004 -13.530 1.00 58.53 77 GLY A N 1
ATOM 635 C CA . GLY A 1 77 ? 23.011 -12.262 -12.782 1.00 58.53 77 GLY A CA 1
ATOM 636 C C . GLY A 1 77 ? 21.765 -13.140 -12.617 1.00 58.53 77 GLY A C 1
ATOM 637 O O . GLY A 1 77 ? 20.654 -12.721 -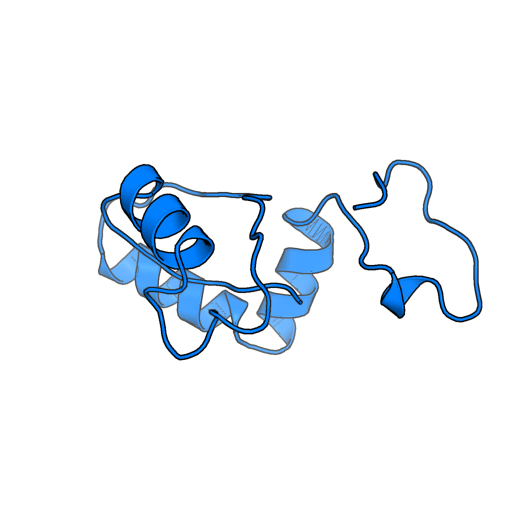12.929 1.00 58.53 77 GLY A O 1
ATOM 638 N N . ARG A 1 78 ? 21.996 -14.385 -12.160 1.00 50.69 78 ARG A N 1
ATOM 639 C CA . ARG A 1 78 ? 21.070 -15.542 -12.099 1.00 50.69 78 ARG A CA 1
ATOM 640 C C . ARG A 1 78 ? 19.638 -15.208 -11.648 1.00 50.69 78 ARG A C 1
ATOM 642 O O . ARG A 1 78 ? 19.425 -14.623 -10.593 1.00 50.69 78 ARG A O 1
ATOM 649 N N . ILE A 1 79 ? 18.662 -15.724 -12.401 1.00 55.88 79 ILE A N 1
ATOM 650 C CA . ILE A 1 79 ? 17.233 -15.761 -12.052 1.00 55.88 79 ILE A CA 1
ATOM 651 C C . ILE A 1 79 ? 17.043 -16.729 -10.866 1.00 55.88 79 ILE A C 1
ATOM 653 O O . ILE A 1 79 ? 17.355 -17.915 -11.015 1.00 55.88 79 ILE A O 1
ATOM 657 N N . PRO A 1 80 ? 16.527 -16.288 -9.703 1.00 51.97 80 PRO A N 1
ATOM 658 C CA . PRO A 1 80 ? 16.190 -17.201 -8.615 1.00 51.97 80 PRO A CA 1
ATOM 659 C C . PRO A 1 80 ? 15.089 -18.175 -9.058 1.00 51.97 80 PRO A C 1
ATOM 661 O O . PRO A 1 80 ? 14.068 -17.758 -9.613 1.00 51.97 80 PRO A O 1
ATOM 664 N N . LYS A 1 81 ? 15.288 -19.481 -8.827 1.00 52.72 81 LYS A N 1
ATOM 665 C CA . LYS A 1 81 ? 14.286 -20.513 -9.142 1.00 52.72 81 LYS A CA 1
ATOM 666 C C . LYS A 1 81 ? 12.962 -20.189 -8.430 1.00 52.72 81 LYS A C 1
ATOM 668 O O . LYS A 1 81 ? 12.959 -19.946 -7.229 1.00 52.72 81 LYS A O 1
ATOM 673 N N . GLY A 1 82 ? 11.851 -20.208 -9.171 1.00 57.59 82 GLY A N 1
ATOM 674 C CA . GLY A 1 82 ? 10.493 -20.016 -8.634 1.00 57.59 82 GLY A CA 1
ATOM 675 C C . GLY A 1 82 ? 9.891 -18.614 -8.798 1.00 57.59 82 GLY A C 1
ATOM 676 O O . GLY A 1 82 ? 8.764 -18.393 -8.365 1.00 57.59 82 GLY A O 1
ATOM 677 N N . ILE A 1 83 ? 10.596 -17.672 -9.434 1.00 57.56 83 ILE A N 1
ATOM 678 C CA . ILE A 1 83 ? 10.093 -16.311 -9.666 1.00 57.56 83 ILE A CA 1
ATOM 679 C C . ILE A 1 83 ? 9.487 -16.186 -11.069 1.00 57.56 83 ILE A C 1
ATOM 681 O O . ILE A 1 83 ? 10.169 -16.387 -12.073 1.00 57.56 83 ILE A O 1
ATOM 685 N N . THR A 1 84 ? 8.209 -15.799 -11.147 1.00 57.81 84 THR A N 1
ATOM 686 C CA . THR A 1 84 ? 7.537 -15.517 -12.429 1.00 57.81 84 THR A CA 1
ATOM 687 C C . THR A 1 84 ? 7.913 -14.117 -12.921 1.00 57.81 84 THR A C 1
ATOM 689 O O . THR A 1 84 ? 7.864 -13.148 -12.159 1.00 57.81 84 THR A O 1
ATOM 692 N N . LYS A 1 85 ? 8.306 -14.003 -14.194 1.00 54.88 85 LYS A N 1
ATOM 693 C CA . LYS A 1 85 ? 8.681 -12.737 -14.841 1.00 54.88 85 LYS A CA 1
ATOM 694 C C . LYS A 1 85 ? 7.413 -11.974 -15.250 1.00 54.88 85 LYS A C 1
ATOM 696 O O . LYS A 1 85 ? 6.562 -12.544 -15.929 1.00 54.88 85 LYS A O 1
ATOM 701 N N . LEU A 1 86 ? 7.296 -10.706 -14.845 1.00 57.34 86 LEU A N 1
ATOM 702 C CA . LEU A 1 86 ? 6.224 -9.789 -15.268 1.00 57.34 86 LEU A CA 1
ATOM 703 C C . LEU A 1 86 ? 6.744 -8.674 -16.182 1.00 57.34 86 LEU A C 1
ATOM 705 O O . LEU A 1 86 ? 7.931 -8.280 -16.068 1.00 57.34 86 LEU A O 1
#

Mean predicted aligned error: 6.55 Å

Solvent-accessible surface area (backbone atoms only — not comparable to full-atom values): 5622 Å² total; per-residue (Å²): 138,89,84,85,78,78,72,98,46,67,69,60,51,54,51,38,39,50,68,41,74,36,83,94,49,34,92,62,47,79,74,78,91,79,73,87,84,88,59,97,45,71,63,60,38,47,54,51,39,55,43,44,70,37,74,68,29,39,54,48,38,56,74,74,54,48,63,58,52,55,71,78,76,54,77,86,60,84,80,66,89,88,52,53,83,108

Sequence (86 aa):
MFYFGSTNNLKQRLFLHNNGKVKSTKSHSPWKLIWYGGFSTENEARDFEHYLKTGSGKSFAYKRLVRVALKKDFRGGRIPKGITKL

Foldseek 3Di:
DDDFDDDPDPVVVLVCLQVLVDVVRSVPPPDDDQADDDDPDPVVSVVLSVQCPDPVNVVVCVVPRGQADEPVVPPPDDDPPRHDYD